Protein AF-A0A315WTL1-F1 (afdb_monomer)

Structure (mmCIF, N/CA/C/O backbone):
data_AF-A0A315WTL1-F1
#
_entry.id   AF-A0A315WTL1-F1
#
loop_
_atom_site.group_PDB
_atom_site.id
_atom_site.type_symbol
_atom_site.label_atom_id
_atom_site.label_alt_id
_atom_site.label_comp_id
_atom_site.label_asym_id
_atom_site.label_entity_id
_atom_site.label_seq_id
_atom_site.pdbx_PDB_ins_code
_atom_site.Cartn_x
_atom_site.Cartn_y
_atom_site.Cartn_z
_atom_site.occupancy
_atom_site.B_iso_or_equiv
_atom_site.auth_seq_id
_atom_site.auth_comp_id
_atom_site.auth_asym_id
_atom_site.auth_atom_id
_atom_site.pdbx_PDB_model_num
ATOM 1 N N . MET A 1 1 ? 32.430 3.366 8.105 1.00 57.94 1 MET A N 1
ATOM 2 C CA . MET A 1 1 ? 31.489 2.767 9.074 1.00 57.94 1 MET A CA 1
ATOM 3 C C . MET A 1 1 ? 30.278 3.651 9.388 1.00 57.94 1 MET A C 1
ATOM 5 O O . MET A 1 1 ? 29.325 3.134 9.935 1.00 57.94 1 MET A O 1
ATOM 9 N N . SER A 1 2 ? 30.251 4.946 9.036 1.00 61.47 2 SER A N 1
ATOM 10 C CA . SER A 1 2 ? 29.036 5.785 9.132 1.00 61.47 2 SER A CA 1
ATOM 11 C C . SER A 1 2 ? 28.120 5.706 7.903 1.00 61.47 2 SER A C 1
ATOM 13 O O . SER A 1 2 ? 26.961 6.099 7.989 1.00 61.47 2 SER A O 1
ATOM 15 N N . SER A 1 3 ? 28.647 5.236 6.766 1.00 64.81 3 SER A N 1
ATOM 16 C CA . SER A 1 3 ? 27.911 5.144 5.499 1.00 64.81 3 SER A CA 1
ATOM 17 C C . SER A 1 3 ? 26.936 3.967 5.475 1.00 64.81 3 SER A C 1
ATOM 19 O O . SER A 1 3 ? 25.853 4.113 4.928 1.00 64.81 3 SER A O 1
ATOM 21 N N . ASP A 1 4 ? 27.294 2.845 6.106 1.00 71.25 4 ASP A N 1
ATOM 22 C CA . ASP A 1 4 ? 26.446 1.645 6.146 1.00 71.25 4 ASP A CA 1
ATOM 23 C C . ASP A 1 4 ? 25.221 1.871 7.046 1.00 71.25 4 ASP A C 1
ATOM 25 O O . ASP A 1 4 ? 24.102 1.569 6.657 1.00 71.25 4 ASP A O 1
ATOM 29 N N . LEU A 1 5 ? 25.414 2.540 8.188 1.00 72.88 5 LEU A N 1
ATOM 30 C CA . LEU A 1 5 ? 24.346 2.848 9.146 1.00 72.88 5 LEU A CA 1
ATOM 31 C C . LEU A 1 5 ? 23.335 3.875 8.595 1.00 72.88 5 LEU A C 1
ATOM 33 O O . LEU A 1 5 ? 22.145 3.782 8.864 1.00 72.88 5 LEU A O 1
ATOM 37 N N . HIS A 1 6 ? 23.791 4.835 7.778 1.00 76.81 6 HIS A N 1
ATOM 38 C CA . HIS A 1 6 ? 22.884 5.748 7.065 1.00 76.81 6 HIS A CA 1
ATOM 39 C C . HIS A 1 6 ? 22.106 5.048 5.950 1.00 76.81 6 HIS A C 1
ATOM 41 O O . HIS A 1 6 ? 20.969 5.427 5.682 1.00 76.81 6 HIS A O 1
ATOM 47 N N . LEU A 1 7 ? 22.721 4.072 5.280 1.00 81.94 7 LEU A N 1
ATOM 48 C CA . LEU A 1 7 ? 22.082 3.338 4.196 1.00 81.94 7 LEU A CA 1
ATOM 49 C C . LEU A 1 7 ? 21.006 2.389 4.736 1.00 81.94 7 LEU A C 1
ATOM 51 O O . LEU A 1 7 ? 19.900 2.388 4.210 1.00 81.94 7 LEU A O 1
ATOM 55 N N . GLU A 1 8 ? 21.289 1.673 5.827 1.00 82.62 8 GLU A N 1
ATOM 56 C CA . GLU A 1 8 ? 20.297 0.848 6.534 1.00 82.62 8 GLU A CA 1
ATOM 57 C C . GLU A 1 8 ? 19.091 1.681 6.981 1.00 82.62 8 GLU A C 1
ATOM 59 O O . GLU A 1 8 ? 17.952 1.313 6.709 1.00 82.62 8 GLU A O 1
ATOM 64 N N . GLN A 1 9 ? 19.332 2.853 7.573 1.00 83.19 9 GLN A N 1
ATOM 65 C CA . GLN A 1 9 ? 18.251 3.723 8.033 1.00 83.19 9 GLN A CA 1
ATOM 66 C C . GLN A 1 9 ? 17.399 4.273 6.877 1.00 83.19 9 GLN A C 1
ATOM 68 O O . GLN A 1 9 ? 16.178 4.323 6.979 1.00 83.19 9 GLN A O 1
ATOM 73 N N . GLN A 1 10 ? 18.018 4.632 5.748 1.00 83.88 10 GLN A N 1
ATOM 74 C CA . GLN A 1 10 ? 17.272 5.049 4.554 1.00 83.88 10 GLN A CA 1
ATOM 75 C C . GLN A 1 10 ? 16.434 3.918 3.955 1.00 83.88 10 GLN A C 1
ATOM 77 O O . GLN A 1 10 ? 15.345 4.176 3.445 1.00 83.88 10 GLN A O 1
ATOM 82 N N . MET A 1 11 ? 16.934 2.682 3.994 1.00 84.25 11 MET A N 1
ATOM 83 C CA . MET A 1 11 ? 16.179 1.521 3.526 1.00 84.25 11 MET A CA 1
ATOM 84 C C . MET A 1 11 ? 14.968 1.253 4.422 1.00 84.25 11 MET A C 1
ATOM 86 O O . MET A 1 11 ? 13.873 1.072 3.898 1.00 84.25 11 MET A O 1
ATOM 90 N N . GLU A 1 12 ? 15.132 1.308 5.746 1.00 85.44 12 GLU A N 1
ATOM 91 C CA . GLU A 1 12 ? 14.017 1.158 6.692 1.00 85.44 12 GLU A CA 1
ATOM 92 C C . GLU A 1 12 ? 12.943 2.238 6.491 1.00 85.44 12 GLU A C 1
ATOM 94 O O . GLU A 1 12 ? 11.756 1.917 6.395 1.00 85.44 12 GLU A O 1
ATOM 99 N N . ASP A 1 13 ? 13.346 3.505 6.348 1.00 85.19 13 ASP A N 1
ATOM 100 C CA . ASP A 1 13 ? 12.420 4.615 6.091 1.00 85.19 13 ASP A CA 1
ATOM 101 C C . ASP A 1 13 ? 11.664 4.421 4.763 1.00 85.19 13 ASP A C 1
ATOM 103 O O . ASP A 1 13 ? 10.460 4.689 4.661 1.00 85.19 13 ASP A O 1
ATOM 107 N N . PHE A 1 14 ? 12.361 3.932 3.732 1.00 83.94 14 PHE A N 1
ATOM 108 C CA . PHE A 1 14 ? 11.756 3.639 2.438 1.00 83.94 14 PHE A CA 1
ATOM 109 C C . PHE A 1 14 ? 10.733 2.503 2.545 1.00 83.94 14 PHE A C 1
ATOM 111 O O . PHE A 1 14 ? 9.595 2.667 2.098 1.00 83.94 14 PHE A O 1
ATOM 118 N N . GLU A 1 15 ? 11.090 1.391 3.186 1.00 85.38 15 GLU A N 1
ATOM 119 C CA . GLU A 1 15 ? 10.189 0.258 3.411 1.00 85.38 15 GLU A CA 1
ATOM 120 C C . GLU A 1 15 ? 8.952 0.664 4.219 1.00 85.38 15 GLU A C 1
ATOM 122 O O . GLU A 1 15 ? 7.828 0.284 3.872 1.00 85.38 15 GLU A O 1
ATOM 127 N N . GLU A 1 16 ? 9.120 1.485 5.258 1.00 86.62 16 GLU A N 1
ATOM 128 C CA . GLU A 1 16 ? 7.996 1.985 6.044 1.00 86.62 16 GLU A CA 1
ATOM 129 C C . GLU A 1 16 ? 7.082 2.885 5.202 1.00 86.62 16 GLU A C 1
ATOM 131 O O . GLU A 1 16 ? 5.856 2.725 5.230 1.00 86.62 16 GLU A O 1
ATOM 136 N N . SER A 1 17 ? 7.655 3.787 4.401 1.00 86.31 17 SER A N 1
ATOM 137 C CA . SER A 1 17 ? 6.879 4.658 3.512 1.00 86.31 17 SER A CA 1
ATOM 138 C C . SER A 1 17 ? 6.089 3.858 2.468 1.00 86.31 17 SER A C 1
ATOM 140 O O . SER A 1 17 ? 4.901 4.115 2.252 1.00 86.31 17 SER A O 1
ATOM 142 N N . MET A 1 18 ? 6.699 2.815 1.899 1.00 85.88 18 MET A N 1
ATOM 143 C CA . MET A 1 18 ? 6.053 1.907 0.953 1.00 85.88 18 MET A CA 1
ATOM 144 C C . MET A 1 18 ? 4.930 1.116 1.618 1.00 85.88 18 MET A C 1
ATOM 146 O O . MET A 1 18 ? 3.841 0.984 1.057 1.00 85.88 18 MET A O 1
ATOM 150 N N . ARG A 1 19 ? 5.144 0.635 2.845 1.00 88.12 19 ARG A N 1
ATOM 151 C CA . ARG A 1 19 ? 4.115 -0.055 3.630 1.00 88.12 19 ARG A CA 1
ATOM 152 C C . ARG A 1 19 ? 2.909 0.848 3.892 1.00 88.12 19 ARG A C 1
ATOM 154 O O . ARG A 1 19 ? 1.767 0.406 3.757 1.00 88.12 19 ARG A O 1
ATOM 161 N N . GLN A 1 20 ? 3.147 2.115 4.230 1.00 89.38 20 GLN A N 1
ATOM 162 C CA . GLN A 1 20 ? 2.084 3.104 4.430 1.00 89.38 20 GLN A CA 1
ATOM 163 C C . GLN A 1 20 ? 1.320 3.397 3.132 1.00 89.38 20 GLN A C 1
ATOM 165 O O . GLN A 1 20 ? 0.090 3.475 3.163 1.00 89.38 20 GLN A O 1
ATOM 170 N N . LEU A 1 21 ? 2.019 3.510 1.998 1.00 87.81 21 LEU A N 1
ATOM 171 C CA . LEU A 1 21 ? 1.405 3.704 0.683 1.00 87.81 21 LEU A CA 1
ATOM 172 C C . LEU A 1 21 ? 0.493 2.525 0.314 1.00 87.81 21 LEU A C 1
ATOM 174 O O . LEU A 1 21 ? -0.691 2.733 0.054 1.00 87.81 21 LEU A O 1
ATOM 178 N N . LYS A 1 22 ? 1.007 1.288 0.384 1.00 89.75 22 LYS A N 1
ATOM 179 C CA . LYS A 1 22 ? 0.235 0.063 0.103 1.00 89.75 22 LYS A CA 1
ATOM 180 C C . LYS A 1 22 ? -1.014 -0.026 0.994 1.00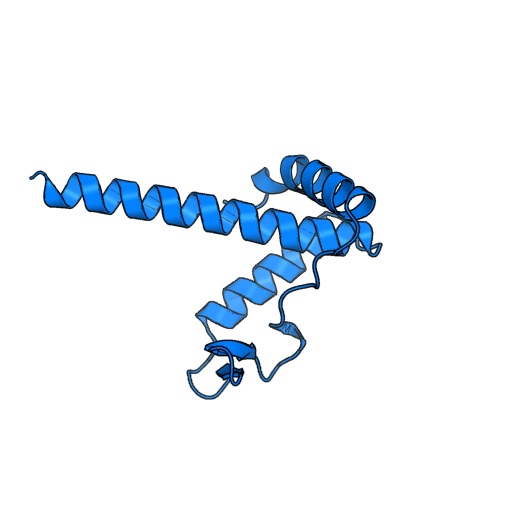 89.75 22 LYS A C 1
ATOM 182 O O . LYS A 1 22 ? -2.105 -0.368 0.539 1.00 89.75 22 LYS A O 1
ATOM 187 N N . ALA A 1 23 ? -0.889 0.350 2.267 1.00 90.75 23 ALA A N 1
ATOM 188 C CA . ALA A 1 23 ? -2.019 0.384 3.191 1.00 90.75 23 ALA A CA 1
ATOM 189 C C . ALA A 1 23 ? -3.069 1.450 2.829 1.00 90.75 23 ALA A C 1
ATOM 191 O O . ALA A 1 23 ? -4.265 1.197 2.976 1.00 90.75 23 ALA A O 1
ATOM 192 N N . LEU A 1 24 ? -2.657 2.629 2.354 1.00 90.19 24 LEU A N 1
ATOM 193 C CA . LEU A 1 24 ? -3.578 3.673 1.889 1.00 90.19 24 LEU A CA 1
ATOM 194 C C . LEU A 1 24 ? -4.330 3.250 0.627 1.00 90.19 24 LEU A C 1
ATOM 196 O O . LEU A 1 24 ? -5.546 3.415 0.560 1.00 90.19 24 LEU A O 1
ATOM 200 N N . GLU A 1 25 ? -3.622 2.666 -0.334 1.00 89.62 25 GLU A N 1
ATOM 201 C CA . GLU A 1 25 ? -4.199 2.142 -1.571 1.00 89.62 25 GLU A CA 1
ATOM 202 C C . GLU A 1 25 ? -5.239 1.049 -1.285 1.00 89.62 25 GLU A C 1
ATOM 204 O O . GLU A 1 25 ? -6.369 1.100 -1.776 1.00 89.62 25 GLU A O 1
ATOM 209 N N . ALA A 1 26 ? -4.914 0.102 -0.402 1.00 89.88 26 ALA A N 1
ATOM 210 C CA . ALA A 1 26 ? -5.849 -0.957 -0.034 1.00 89.88 26 ALA A CA 1
ATOM 211 C C . ALA A 1 26 ? -7.052 -0.394 0.734 1.00 89.88 26 ALA A C 1
A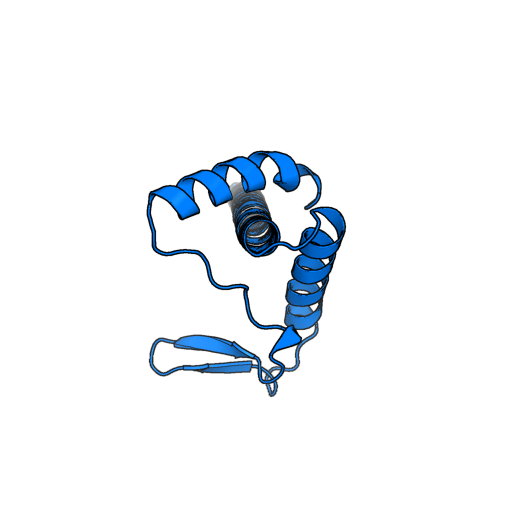TOM 213 O O . ALA A 1 26 ? -8.186 -0.829 0.542 1.00 89.88 26 ALA A O 1
ATOM 214 N N . ALA A 1 27 ? -6.839 0.613 1.578 1.00 90.19 27 ALA A N 1
ATOM 215 C CA . ALA A 1 27 ? -7.921 1.265 2.298 1.00 90.19 27 ALA A CA 1
ATOM 216 C C . ALA A 1 27 ? -8.881 2.025 1.369 1.00 90.19 27 ALA A C 1
ATOM 218 O O . ALA A 1 27 ? -10.080 2.071 1.654 1.00 90.19 27 ALA A O 1
ATOM 219 N N . ALA A 1 28 ? -8.387 2.577 0.257 1.00 89.56 28 ALA A N 1
ATOM 220 C CA . ALA A 1 28 ? -9.230 3.183 -0.767 1.00 89.56 28 ALA A CA 1
ATOM 221 C C . ALA A 1 28 ? -10.122 2.137 -1.447 1.00 89.56 28 ALA A C 1
ATOM 223 O O . ALA A 1 28 ? -11.332 2.340 -1.530 1.00 89.56 28 ALA A O 1
ATOM 224 N N . LEU A 1 29 ? -9.576 0.970 -1.807 1.00 89.38 29 LEU A N 1
ATOM 225 C CA . LEU A 1 29 ? -10.371 -0.147 -2.337 1.00 89.38 29 LEU A CA 1
ATOM 226 C C . LEU A 1 29 ? -11.447 -0.612 -1.342 1.00 89.38 29 LEU A C 1
ATOM 228 O O . LEU A 1 29 ? -12.594 -0.847 -1.723 1.00 89.38 29 LEU A O 1
ATOM 232 N N . VAL A 1 30 ? -11.118 -0.690 -0.048 1.00 90.12 30 VAL A N 1
ATOM 233 C CA . VAL A 1 30 ? -12.109 -1.029 0.990 1.00 90.12 30 VAL A CA 1
ATOM 234 C C . VAL A 1 30 ? -13.227 0.007 1.049 1.00 90.12 30 VAL A C 1
ATOM 236 O O . VAL A 1 30 ? -14.400 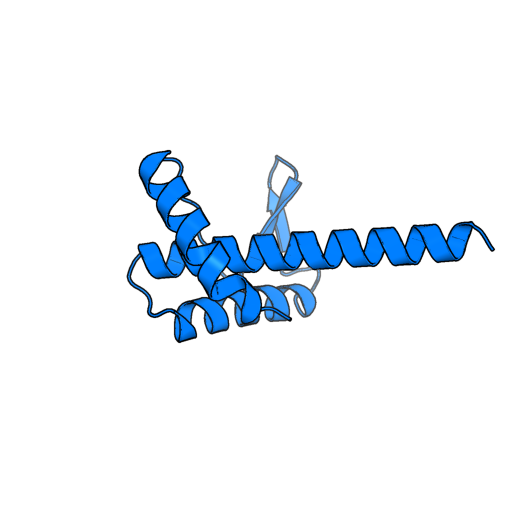-0.348 1.160 1.00 90.12 30 VAL A O 1
ATOM 239 N N . GLN A 1 31 ? -12.891 1.293 0.947 1.00 88.31 31 GLN A N 1
ATOM 240 C CA . GLN A 1 31 ? -13.895 2.352 0.910 1.00 88.31 31 GLN A CA 1
ATOM 241 C C . GLN A 1 31 ? -14.783 2.274 -0.341 1.00 88.31 31 GLN A C 1
ATOM 243 O O . GLN A 1 31 ? -15.976 2.563 -0.253 1.00 88.31 31 GLN A O 1
ATOM 248 N N . GLN A 1 32 ? -14.227 1.848 -1.477 1.00 85.69 32 GLN A N 1
ATOM 249 C CA . GLN A 1 32 ? -14.958 1.611 -2.727 1.00 85.69 32 GLN A CA 1
ATOM 250 C C . GLN A 1 32 ? -15.859 0.360 -2.675 1.00 85.69 32 GLN A C 1
ATOM 252 O O . GLN A 1 32 ? -16.654 0.138 -3.586 1.00 85.69 32 GLN A O 1
ATOM 257 N N . GLY A 1 33 ? -15.798 -0.426 -1.592 1.00 86.62 33 GLY A N 1
ATOM 258 C CA . GLY A 1 33 ? -16.692 -1.557 -1.333 1.00 86.62 33 GLY A CA 1
ATOM 259 C C . GLY A 1 33 ? -16.035 -2.932 -1.434 1.00 86.62 33 GLY A C 1
ATOM 260 O O . GLY A 1 33 ? -16.727 -3.937 -1.271 1.00 86.62 33 GLY A O 1
ATOM 261 N N . HIS A 1 34 ? -14.722 -3.004 -1.668 1.00 89.62 34 HIS A N 1
ATOM 262 C CA . HIS A 1 34 ? -13.994 -4.269 -1.615 1.00 89.62 34 HIS A CA 1
ATOM 263 C C . HIS A 1 34 ? -13.860 -4.765 -0.170 1.00 89.62 34 HIS A C 1
ATOM 265 O O . HIS A 1 34 ? -13.788 -3.987 0.785 1.00 89.62 34 HIS A O 1
ATOM 271 N N . ASP A 1 35 ? -13.794 -6.082 0.018 1.00 92.50 35 ASP A N 1
ATOM 272 C CA . ASP A 1 35 ? -13.442 -6.626 1.323 1.00 92.50 35 ASP A CA 1
ATOM 273 C C . ASP A 1 35 ? -11.954 -6.387 1.633 1.00 92.50 35 ASP A C 1
ATOM 275 O O . ASP A 1 35 ? -11.114 -6.245 0.741 1.00 92.50 35 ASP A O 1
ATOM 279 N N . ARG A 1 36 ? -11.618 -6.340 2.926 1.00 88.69 36 ARG A N 1
ATOM 280 C CA . ARG A 1 36 ? -10.264 -6.008 3.396 1.00 88.69 36 ARG A CA 1
ATOM 281 C C . ARG A 1 36 ? -9.202 -6.984 2.890 1.00 88.69 36 ARG A C 1
ATOM 283 O O . ARG A 1 36 ? -8.091 -6.555 2.599 1.00 88.69 36 ARG A O 1
ATOM 290 N N . ALA A 1 37 ? -9.522 -8.274 2.798 1.00 88.88 37 ALA A N 1
ATOM 291 C CA . ALA A 1 37 ? -8.555 -9.289 2.393 1.00 88.88 37 ALA A CA 1
ATOM 292 C C . ALA A 1 37 ? -8.264 -9.198 0.890 1.00 88.88 37 ALA A C 1
ATOM 294 O O . ALA A 1 37 ? -7.099 -9.193 0.491 1.00 88.88 37 ALA A O 1
ATOM 295 N N . SER A 1 38 ? -9.304 -9.041 0.072 1.00 89.06 38 SER A N 1
ATOM 296 C CA . SER A 1 38 ? -9.175 -8.829 -1.369 1.00 89.06 38 SER A CA 1
ATOM 297 C C . SER A 1 38 ? -8.460 -7.523 -1.677 1.00 89.06 38 SER A C 1
ATOM 299 O O . SER A 1 38 ? -7.553 -7.525 -2.497 1.00 89.06 38 SER A O 1
ATOM 301 N N . ALA A 1 39 ? -8.787 -6.426 -0.989 1.00 89.62 39 ALA A N 1
ATOM 302 C CA . ALA A 1 39 ? -8.109 -5.144 -1.178 1.00 89.62 39 ALA A CA 1
ATOM 303 C C . ALA A 1 39 ? -6.599 -5.240 -0.909 1.00 89.62 39 ALA A C 1
ATOM 305 O O . ALA A 1 39 ? -5.793 -4.754 -1.700 1.00 89.62 39 ALA A O 1
ATOM 306 N N . VAL A 1 40 ? -6.204 -5.924 0.170 1.00 90.75 40 VAL A N 1
ATOM 307 C CA . VAL A 1 40 ? -4.789 -6.196 0.458 1.00 90.75 40 VAL A CA 1
ATOM 308 C C . VAL A 1 40 ? -4.160 -7.060 -0.635 1.00 90.75 40 VAL A C 1
ATOM 310 O O . VAL A 1 40 ? -3.064 -6.750 -1.092 1.00 90.75 40 VAL A O 1
ATOM 313 N N . SER A 1 41 ? -4.833 -8.131 -1.065 1.00 88.69 41 SER A N 1
ATOM 314 C CA . SER A 1 41 ? -4.319 -9.025 -2.110 1.00 88.69 41 SER A CA 1
ATOM 315 C C . SER A 1 41 ? -4.156 -8.324 -3.459 1.00 88.69 41 SER A C 1
ATOM 317 O O . SER A 1 41 ? -3.175 -8.579 -4.147 1.00 88.69 41 SER A O 1
ATOM 319 N N . ILE A 1 42 ? -5.093 -7.448 -3.828 1.00 88.38 42 ILE A N 1
ATOM 320 C CA . ILE A 1 42 ? -5.050 -6.660 -5.064 1.00 88.38 42 ILE A CA 1
ATOM 321 C C . ILE A 1 42 ? -3.845 -5.727 -5.029 1.00 88.38 42 ILE A C 1
ATOM 323 O O . ILE A 1 42 ? -3.049 -5.736 -5.957 1.00 88.38 42 ILE A O 1
ATOM 327 N N . VAL A 1 43 ? -3.657 -4.979 -3.938 1.00 88.50 43 VAL A N 1
ATOM 328 C CA . VAL A 1 43 ? -2.512 -4.066 -3.821 1.00 88.50 43 VAL A CA 1
ATOM 329 C C . VAL A 1 43 ? -1.187 -4.817 -3.789 1.00 88.50 43 VAL A C 1
ATOM 331 O O . VAL A 1 43 ? -0.234 -4.376 -4.420 1.00 88.50 43 VAL A O 1
ATOM 334 N N . LYS A 1 44 ? -1.104 -5.975 -3.124 1.00 87.44 44 LYS A N 1
ATOM 335 C CA . LYS A 1 44 ? 0.094 -6.821 -3.230 1.00 87.44 44 LYS A CA 1
ATOM 336 C C . LYS A 1 44 ? 0.354 -7.230 -4.677 1.00 87.44 44 LYS A C 1
ATOM 338 O O . LYS A 1 44 ? 1.434 -6.962 -5.173 1.00 87.44 44 LYS A O 1
ATOM 343 N N . GLY A 1 45 ? -0.659 -7.748 -5.372 1.00 85.94 45 GLY A N 1
ATOM 344 C CA . GLY A 1 45 ? -0.541 -8.133 -6.779 1.00 85.94 45 GLY A CA 1
ATOM 345 C C . GLY A 1 45 ? -0.136 -6.980 -7.703 1.00 85.94 45 GLY A C 1
ATOM 346 O O . GLY A 1 45 ? 0.696 -7.181 -8.579 1.00 85.94 45 GLY A O 1
ATOM 347 N N . ILE A 1 46 ? -0.661 -5.771 -7.473 1.00 86.88 46 ILE A N 1
ATOM 348 C CA . ILE A 1 46 ? -0.251 -4.559 -8.194 1.00 86.88 46 ILE A CA 1
ATOM 349 C C . ILE A 1 46 ? 1.242 -4.310 -7.989 1.00 86.88 46 ILE A C 1
ATOM 351 O O . ILE A 1 46 ? 1.971 -4.161 -8.959 1.00 86.88 46 ILE A O 1
ATOM 355 N N . HIS A 1 47 ? 1.713 -4.247 -6.743 1.00 85.00 47 HIS A N 1
ATOM 356 C CA . HIS A 1 47 ? 3.110 -3.900 -6.467 1.00 85.00 47 HIS A CA 1
ATOM 357 C C . HIS A 1 47 ? 4.082 -5.001 -6.888 1.00 85.00 47 HIS A C 1
ATOM 359 O O . HIS A 1 47 ? 5.088 -4.684 -7.511 1.00 85.00 47 HIS A O 1
ATOM 365 N N . ASP A 1 48 ? 3.750 -6.267 -6.642 1.00 84.88 48 ASP A N 1
ATOM 366 C CA . ASP A 1 48 ? 4.552 -7.411 -7.084 1.00 84.88 48 ASP A CA 1
ATOM 367 C C . ASP A 1 48 ? 4.642 -7.429 -8.623 1.00 84.88 48 ASP A C 1
ATOM 369 O O . ASP A 1 48 ? 5.719 -7.550 -9.198 1.00 84.88 48 ASP A O 1
ATOM 373 N N . GLY A 1 49 ? 3.521 -7.193 -9.315 1.00 80.81 49 GLY A N 1
ATOM 374 C CA . GLY A 1 49 ? 3.495 -7.122 -10.774 1.00 80.81 49 GLY A CA 1
ATOM 375 C C . GLY A 1 49 ? 4.229 -5.910 -11.356 1.00 80.81 49 GLY A C 1
ATOM 376 O O . GLY A 1 49 ? 4.703 -5.983 -12.483 1.00 80.81 49 GLY A O 1
ATOM 377 N N . ARG A 1 50 ? 4.364 -4.808 -10.606 1.00 81.44 50 ARG A N 1
ATOM 378 C CA . ARG A 1 50 ? 5.201 -3.656 -10.991 1.00 81.44 50 ARG A CA 1
ATOM 379 C C . ARG A 1 50 ? 6.687 -3.931 -10.814 1.00 81.44 50 ARG A C 1
ATOM 381 O O . ARG A 1 50 ? 7.475 -3.462 -11.628 1.00 81.44 50 ARG A O 1
ATOM 388 N N . GLU A 1 51 ? 7.065 -4.653 -9.761 1.00 79.31 51 GLU A N 1
ATOM 389 C CA . GLU A 1 51 ? 8.448 -5.101 -9.557 1.00 79.31 51 GLU A CA 1
ATOM 390 C C . GLU A 1 51 ? 8.888 -6.057 -10.676 1.00 79.31 51 GLU A C 1
ATOM 392 O O . GLU A 1 51 ? 10.022 -5.967 -11.149 1.00 79.31 51 GLU A O 1
ATOM 397 N N . ASP A 1 52 ? 7.969 -6.903 -11.150 1.00 77.62 52 ASP A N 1
ATOM 398 C CA . ASP A 1 52 ? 8.193 -7.833 -12.262 1.00 77.62 52 ASP A CA 1
ATOM 399 C C . ASP A 1 52 ? 7.976 -7.210 -13.657 1.00 77.62 52 ASP A C 1
ATOM 401 O O . ASP A 1 52 ? 8.324 -7.830 -14.670 1.00 77.62 52 ASP A O 1
ATOM 405 N N . ALA A 1 53 ? 7.409 -6.001 -13.738 1.00 73.38 53 ALA A N 1
ATOM 406 C CA . ALA A 1 53 ? 7.070 -5.361 -15.005 1.00 73.38 53 ALA A CA 1
ATOM 407 C C . ALA A 1 53 ? 8.325 -5.067 -15.835 1.00 73.38 53 ALA A C 1
ATOM 409 O O . ALA A 1 53 ? 9.323 -4.505 -15.372 1.00 73.38 53 ALA A O 1
ATOM 410 N N . SER A 1 54 ? 8.253 -5.398 -17.122 1.00 72.06 54 SER A N 1
ATOM 411 C CA . SER A 1 54 ? 9.291 -5.026 -18.077 1.00 72.06 54 SER A CA 1
ATOM 412 C C . SER A 1 54 ? 9.356 -3.499 -18.214 1.00 72.06 54 SER A C 1
ATOM 414 O O . SER A 1 54 ? 8.317 -2.840 -18.226 1.00 72.06 54 SER A O 1
ATOM 416 N N . PRO A 1 55 ? 10.537 -2.904 -18.473 1.00 67.94 55 PRO A N 1
ATOM 417 C CA . PRO A 1 55 ? 10.655 -1.477 -18.795 1.00 67.94 55 PRO A CA 1
ATOM 418 C C . PRO A 1 55 ? 9.787 -1.015 -19.980 1.00 67.94 55 PRO A C 1
ATOM 420 O O . PRO A 1 55 ? 9.595 0.177 -20.169 1.00 67.94 55 PRO A O 1
ATOM 423 N N . HIS A 1 56 ? 9.292 -1.947 -20.803 1.00 67.81 56 HIS A N 1
ATOM 424 C CA . HIS A 1 56 ? 8.406 -1.670 -21.939 1.00 67.81 56 HIS A CA 1
ATOM 425 C C . HIS A 1 56 ? 6.923 -1.597 -21.543 1.00 67.81 56 HIS A C 1
ATOM 427 O O . HIS A 1 56 ? 6.095 -1.194 -22.355 1.00 67.81 56 HIS A O 1
ATOM 433 N N . GLU A 1 57 ? 6.587 -2.021 -20.325 1.00 63.81 57 GLU A N 1
ATOM 434 C CA . GLU A 1 57 ? 5.227 -2.040 -19.776 1.00 63.81 57 GLU A CA 1
ATOM 435 C C . GLU A 1 57 ? 4.924 -0.802 -18.925 1.00 63.81 57 GLU A C 1
ATOM 437 O O . GLU A 1 57 ? 3.784 -0.614 -18.496 1.00 63.81 57 GLU A O 1
ATOM 442 N N . VAL A 1 58 ? 5.933 0.057 -18.740 1.00 73.69 58 VAL A N 1
ATOM 443 C CA . VAL A 1 58 ? 5.856 1.322 -18.014 1.00 73.69 58 VAL A CA 1
ATOM 444 C C . VAL A 1 58 ? 6.013 2.472 -19.000 1.00 73.69 58 VAL A C 1
ATOM 446 O O . VAL A 1 58 ? 7.010 2.578 -19.713 1.00 73.69 58 VAL A O 1
ATOM 449 N N . ILE A 1 59 ? 5.017 3.343 -19.033 1.00 76.12 59 ILE A N 1
ATOM 450 C CA . ILE A 1 59 ? 5.026 4.606 -19.761 1.00 76.12 59 ILE A CA 1
ATOM 451 C C . ILE A 1 59 ? 5.111 5.711 -18.714 1.00 76.12 59 ILE A C 1
ATOM 453 O O . ILE A 1 59 ? 4.525 5.594 -17.647 1.00 76.12 59 ILE A O 1
ATOM 457 N N . TYR A 1 60 ? 5.858 6.772 -18.995 1.00 76.38 60 TYR A N 1
ATOM 458 C CA . TYR A 1 60 ? 5.859 7.954 -18.142 1.00 76.38 60 TYR A CA 1
ATOM 459 C C . TYR A 1 60 ? 5.005 9.024 -18.805 1.00 76.38 60 TYR A C 1
ATOM 461 O O . TYR A 1 60 ? 5.190 9.294 -19.997 1.00 76.38 60 TYR A O 1
ATOM 469 N N . ASP A 1 61 ? 4.067 9.594 -18.058 1.00 77.31 61 ASP A N 1
ATOM 470 C CA . ASP A 1 61 ? 3.278 10.727 -18.531 1.00 77.31 61 ASP A CA 1
ATOM 471 C C . ASP A 1 61 ? 4.138 12.005 -18.649 1.00 77.31 61 ASP A C 1
ATOM 473 O O . ASP A 1 61 ? 5.342 12.014 -18.366 1.00 77.31 61 ASP A O 1
ATOM 477 N N . GLU A 1 62 ? 3.530 13.102 -19.109 1.00 75.00 62 GLU A N 1
ATOM 478 C CA . GLU A 1 62 ? 4.225 14.385 -19.302 1.00 75.00 62 GLU A CA 1
ATOM 479 C C . GLU A 1 62 ? 4.751 14.995 -17.988 1.00 75.00 62 GLU A C 1
ATOM 481 O O . GLU A 1 62 ? 5.684 15.802 -18.018 1.00 75.00 62 GLU A O 1
ATOM 486 N N . ASP A 1 63 ? 4.204 14.567 -16.849 1.00 70.75 63 ASP A N 1
ATOM 487 C CA . ASP A 1 63 ? 4.602 14.979 -15.503 1.00 70.75 63 ASP A CA 1
ATOM 488 C C . ASP A 1 63 ? 5.620 14.005 -14.864 1.00 70.75 63 ASP A C 1
ATOM 490 O O . ASP A 1 63 ? 6.160 14.270 -13.784 1.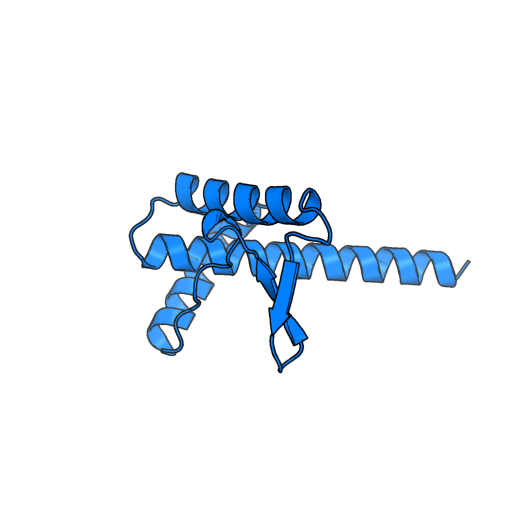00 70.75 63 ASP A O 1
ATOM 494 N N . GLY A 1 64 ? 5.951 12.908 -15.554 1.00 65.88 64 GLY A N 1
ATOM 495 C CA . GLY A 1 64 ? 6.916 11.898 -15.130 1.00 65.88 64 GLY A CA 1
ATOM 496 C C . GLY A 1 64 ? 6.351 10.816 -14.204 1.00 65.88 64 GLY A C 1
ATOM 497 O O . GLY A 1 64 ? 7.137 10.091 -13.585 1.00 65.88 64 GLY A O 1
ATOM 498 N N . PHE A 1 65 ? 5.029 10.676 -14.089 1.00 72.81 65 PHE A N 1
ATOM 499 C CA . PHE A 1 65 ? 4.396 9.585 -13.350 1.00 72.81 65 PHE A CA 1
ATOM 500 C C . PHE A 1 65 ? 4.354 8.302 -14.179 1.00 72.81 65 PHE A C 1
ATOM 502 O O . PHE A 1 65 ? 4.103 8.316 -15.380 1.00 72.81 65 PHE A O 1
ATOM 509 N N . ALA A 1 66 ? 4.608 7.175 -13.513 1.00 70.12 66 ALA A N 1
ATOM 510 C CA . ALA A 1 66 ? 4.586 5.857 -14.130 1.00 70.12 66 ALA A CA 1
ATOM 511 C C . ALA A 1 66 ? 3.141 5.377 -14.355 1.00 70.12 66 ALA A C 1
ATOM 513 O O . ALA A 1 66 ? 2.433 5.031 -13.407 1.00 70.12 66 ALA A O 1
ATOM 514 N N . GLU A 1 67 ? 2.740 5.298 -15.617 1.00 75.12 67 GLU A N 1
ATOM 515 C CA . GLU A 1 67 ? 1.542 4.624 -16.094 1.00 75.12 67 GLU A CA 1
ATOM 516 C C . GLU A 1 67 ? 1.888 3.219 -16.593 1.00 75.12 67 GLU A C 1
ATOM 518 O O . GLU A 1 67 ? 2.715 3.026 -17.484 1.00 75.12 67 GLU A O 1
ATOM 523 N N . TYR A 1 68 ? 1.222 2.213 -16.038 1.00 76.50 68 TYR A N 1
ATOM 524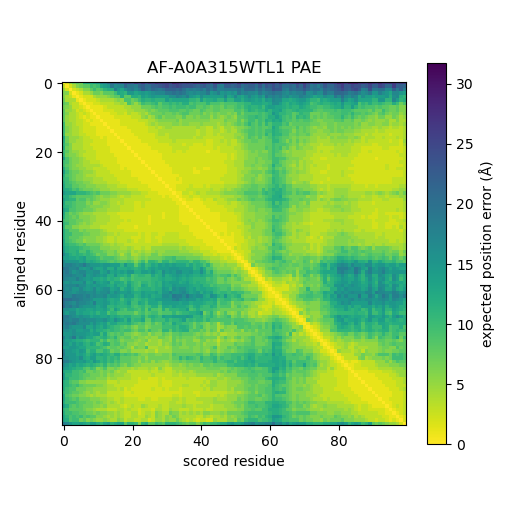 C CA . TYR A 1 68 ? 1.388 0.831 -16.476 1.00 76.50 68 TYR A CA 1
ATOM 525 C C . TYR A 1 68 ? 0.377 0.512 -17.576 1.00 76.50 68 TYR A C 1
ATOM 527 O O . TYR A 1 68 ? -0.805 0.841 -17.454 1.00 76.50 68 TYR A O 1
ATOM 535 N N . LEU A 1 69 ? 0.832 -0.161 -18.638 1.00 71.75 69 LEU A N 1
ATOM 536 C CA . LEU A 1 69 ? -0.019 -0.548 -19.773 1.00 71.75 69 LEU A CA 1
ATOM 537 C C . LEU A 1 69 ? -1.180 -1.464 -19.357 1.00 71.75 69 LEU A C 1
ATOM 539 O O . LEU A 1 69 ? -2.262 -1.423 -19.944 1.00 71.75 69 LEU A O 1
ATOM 543 N N . THR A 1 70 ? -0.967 -2.292 -18.338 1.00 73.75 70 THR A N 1
ATOM 544 C CA . THR A 1 70 ? -2.005 -3.109 -17.714 1.00 73.75 70 THR A CA 1
ATOM 545 C C . THR A 1 70 ? -2.712 -2.321 -16.619 1.00 73.75 70 THR A C 1
ATOM 547 O O . THR A 1 70 ? -2.123 -2.021 -15.582 1.00 73.75 70 THR A O 1
ATOM 550 N N . GLY A 1 71 ? -4.010 -2.062 -16.810 1.00 67.62 71 GLY A N 1
ATOM 551 C CA . GLY A 1 71 ? -4.863 -1.399 -15.812 1.00 67.62 71 GLY A CA 1
ATOM 552 C C . GLY A 1 71 ? -4.903 -2.116 -14.456 1.00 67.62 71 GLY A C 1
ATOM 553 O O . GLY A 1 71 ? -5.120 -1.485 -13.431 1.00 67.62 71 GLY A O 1
ATOM 554 N N . GLU A 1 72 ? -4.614 -3.419 -14.428 1.00 70.38 72 GLU A N 1
ATOM 555 C CA . GLU A 1 72 ? -4.489 -4.212 -13.197 1.00 70.38 72 GLU A CA 1
ATOM 556 C C . GLU A 1 72 ? -3.259 -3.854 -12.354 1.00 70.38 72 GLU A C 1
ATOM 558 O O . GLU A 1 72 ? -3.220 -4.221 -11.188 1.00 70.38 72 GLU A O 1
ATOM 563 N N . LEU A 1 73 ? -2.274 -3.149 -12.923 1.00 75.25 73 LEU A N 1
ATOM 564 C CA . LEU A 1 73 ? -1.094 -2.634 -12.222 1.00 75.25 73 LEU A CA 1
ATOM 565 C C . LEU A 1 73 ? -1.224 -1.141 -11.897 1.00 75.25 73 LEU A C 1
ATOM 567 O O . LEU A 1 73 ? -0.277 -0.539 -11.387 1.00 75.25 73 LEU A O 1
ATOM 571 N N . GLN A 1 74 ? -2.360 -0.505 -12.191 1.00 77.06 74 GLN A N 1
ATOM 572 C CA . GLN A 1 74 ? -2.583 0.885 -11.802 1.00 77.06 74 GLN A CA 1
ATOM 573 C C . GLN A 1 74 ? -2.888 1.000 -10.309 1.00 77.06 74 GLN A C 1
ATOM 575 O O . GLN A 1 74 ? -3.480 0.113 -9.695 1.00 77.06 74 GLN A O 1
ATOM 580 N N . SER A 1 75 ? -2.439 2.105 -9.709 1.00 77.56 75 SER A N 1
ATOM 581 C CA . SER A 1 75 ? -2.703 2.366 -8.297 1.00 77.56 75 SER A CA 1
ATOM 582 C C . SER A 1 75 ? -4.173 2.737 -8.157 1.00 77.56 75 SER A C 1
ATOM 584 O O . SER A 1 75 ? -4.685 3.492 -8.985 1.00 77.56 75 SER A O 1
ATOM 586 N N . PRO A 1 76 ? -4.862 2.247 -7.118 1.00 80.06 76 PRO A N 1
ATOM 587 C CA . PRO A 1 76 ? -6.224 2.674 -6.867 1.00 80.06 76 PRO A CA 1
ATOM 588 C C . PRO A 1 76 ? -6.253 4.174 -6.566 1.00 80.06 76 PRO A C 1
ATOM 590 O O . PRO A 1 76 ? -5.425 4.691 -5.812 1.00 80.06 76 PRO A O 1
ATOM 593 N N . GLU A 1 77 ? -7.233 4.866 -7.143 1.00 81.62 77 GLU A N 1
ATOM 594 C CA . GLU A 1 77 ? -7.420 6.294 -6.915 1.00 81.62 77 GLU A CA 1
ATOM 595 C C . GLU A 1 77 ? -7.736 6.572 -5.442 1.00 81.62 77 GLU A C 1
ATOM 597 O O . GLU A 1 77 ? -8.645 5.985 -4.838 1.00 81.62 77 GLU A O 1
ATOM 602 N N . LEU A 1 78 ? -6.980 7.501 -4.859 1.00 82.06 78 LEU A N 1
ATOM 603 C CA . LEU A 1 78 ? -7.246 8.006 -3.522 1.00 82.06 78 LEU A CA 1
ATOM 604 C C . LEU A 1 78 ? -8.331 9.085 -3.596 1.00 82.06 78 LEU A C 1
ATOM 606 O O . LEU A 1 78 ? -8.278 9.956 -4.463 1.00 82.06 78 LEU A O 1
ATOM 610 N N . PRO A 1 79 ? -9.293 9.094 -2.663 1.00 80.25 79 PRO A N 1
ATOM 611 C CA . PRO A 1 79 ? -10.323 10.118 -2.655 1.00 80.25 79 PRO A CA 1
ATOM 612 C C . PRO A 1 79 ? -9.733 11.499 -2.336 1.00 80.25 79 PRO A C 1
ATOM 614 O O . PRO A 1 79 ? -9.016 11.669 -1.347 1.00 80.25 79 PRO A O 1
ATOM 617 N N . GLU A 1 80 ? -10.117 12.508 -3.116 1.00 80.44 80 GLU A N 1
ATOM 618 C CA . GLU A 1 80 ? -9.712 13.906 -2.901 1.00 80.44 80 GLU A CA 1
ATOM 619 C C . GLU A 1 80 ? -10.479 14.571 -1.741 1.00 80.44 80 GLU A C 1
ATOM 621 O O . GLU A 1 80 ? -10.006 15.514 -1.094 1.00 80.44 80 GLU A O 1
ATOM 626 N N . ASP A 1 81 ? -11.667 14.050 -1.424 1.00 87.69 81 ASP A N 1
ATOM 627 C CA . ASP A 1 81 ? -12.518 14.562 -0.357 1.00 87.69 81 ASP A CA 1
ATOM 628 C C . ASP A 1 81 ? -11.897 14.338 1.024 1.00 87.69 81 ASP A C 1
ATOM 630 O O . ASP A 1 81 ? -11.680 13.207 1.461 1.00 87.69 81 ASP A O 1
ATOM 634 N N . ARG A 1 82 ? -11.737 15.413 1.806 1.00 81.69 82 ARG A N 1
ATOM 635 C CA . ARG A 1 82 ? -11.155 15.353 3.165 1.00 81.69 82 ARG A CA 1
ATOM 636 C C . ARG A 1 82 ? -11.813 14.318 4.082 1.00 81.69 82 ARG A C 1
ATOM 638 O O . ARG A 1 82 ? -11.130 13.695 4.893 1.00 81.69 82 ARG A O 1
ATOM 645 N N . LYS A 1 83 ? -13.137 14.156 3.990 1.00 83.75 83 LYS A N 1
ATOM 646 C CA . LYS A 1 83 ? -13.893 13.203 4.818 1.00 83.75 83 LYS A CA 1
ATOM 647 C C . LYS A 1 83 ? -13.587 11.762 4.414 1.00 83.75 83 LYS A C 1
ATOM 649 O O . LYS A 1 83 ? -13.344 10.926 5.282 1.00 83.75 83 LYS A O 1
ATOM 654 N N . SER A 1 84 ? -13.571 11.501 3.114 1.00 83.44 84 SER A N 1
ATOM 655 C CA . SER A 1 84 ? -13.273 10.188 2.555 1.00 83.44 84 SER A CA 1
ATOM 656 C C . SER A 1 84 ? -11.812 9.817 2.805 1.00 83.44 84 SER A C 1
ATOM 658 O O . SER A 1 84 ? -11.533 8.725 3.283 1.00 83.44 84 SER A O 1
ATO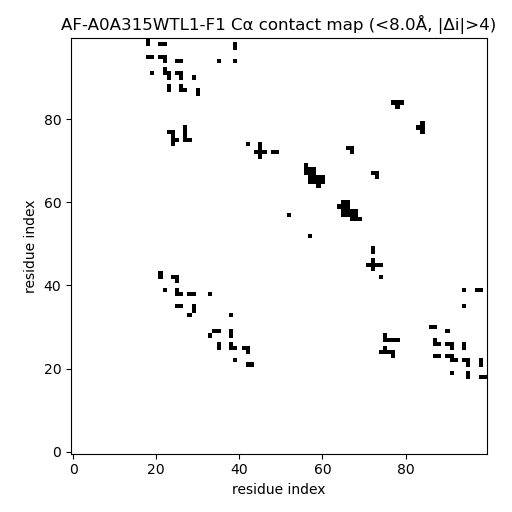M 660 N N . LEU A 1 85 ? -10.898 10.772 2.648 1.00 86.38 85 LEU A N 1
ATOM 661 C CA . LEU A 1 85 ? -9.477 10.618 2.943 1.00 86.38 85 LEU A CA 1
ATOM 662 C C . LEU A 1 85 ? -9.210 10.324 4.428 1.00 86.38 85 LEU A C 1
ATOM 664 O O . LEU A 1 85 ? -8.347 9.511 4.755 1.00 86.38 85 LEU A O 1
ATOM 668 N N . ALA A 1 86 ? -9.964 10.930 5.352 1.00 86.62 86 ALA A N 1
ATOM 669 C CA . ALA A 1 86 ? -9.869 10.601 6.776 1.00 86.62 86 ALA A CA 1
ATOM 670 C C . ALA A 1 86 ? -10.316 9.158 7.077 1.00 86.62 86 ALA A C 1
ATOM 672 O O . ALA A 1 86 ? -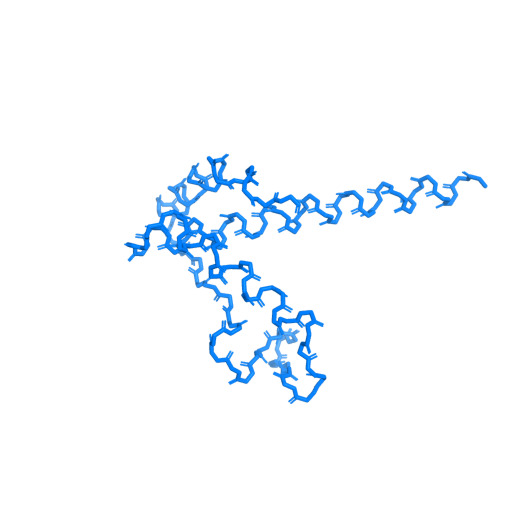9.696 8.489 7.904 1.00 86.62 86 ALA A O 1
ATOM 673 N N . GLN A 1 87 ? -11.355 8.668 6.393 1.00 86.88 87 GLN A N 1
ATOM 674 C CA . GLN A 1 87 ? -11.807 7.278 6.513 1.00 86.88 87 GLN A CA 1
ATOM 675 C C . GLN A 1 87 ? -10.780 6.301 5.938 1.00 86.88 87 GLN A C 1
ATOM 677 O O . GLN 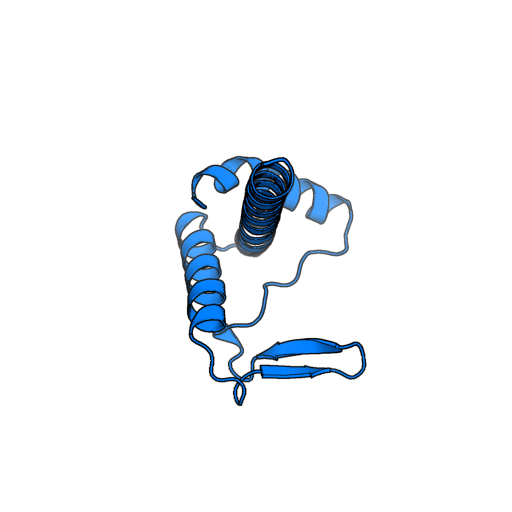A 1 87 ? -10.435 5.334 6.612 1.00 86.88 87 GLN A O 1
ATOM 682 N N . VAL A 1 88 ? -10.225 6.593 4.758 1.00 89.56 88 VAL A N 1
ATOM 683 C CA . VAL A 1 88 ? -9.140 5.802 4.156 1.00 89.56 88 VAL A CA 1
ATOM 684 C C . VAL A 1 88 ? -7.944 5.734 5.096 1.00 89.56 88 VAL A C 1
ATOM 686 O O . VAL A 1 88 ? -7.463 4.649 5.389 1.00 89.56 88 VAL A O 1
ATOM 689 N N . LYS A 1 89 ? -7.511 6.858 5.677 1.00 88.69 89 LYS A N 1
ATOM 690 C CA . LYS A 1 89 ? -6.413 6.866 6.659 1.00 88.69 89 LYS A CA 1
ATOM 691 C C . LYS A 1 89 ? -6.711 6.037 7.909 1.00 88.69 89 LYS A C 1
ATOM 693 O O . LYS A 1 89 ? -5.796 5.431 8.460 1.00 88.69 89 LYS A O 1
ATOM 698 N N . ALA A 1 90 ? -7.956 6.030 8.384 1.00 91.12 90 ALA A N 1
ATOM 699 C CA . ALA A 1 90 ? -8.347 5.212 9.528 1.00 91.12 90 ALA A CA 1
ATOM 700 C C . ALA A 1 90 ? -8.278 3.715 9.191 1.00 91.12 90 ALA A C 1
ATOM 702 O O . ALA A 1 90 ? -7.655 2.958 9.928 1.00 91.12 90 ALA A O 1
ATOM 703 N N . ILE A 1 91 ? -8.830 3.315 8.043 1.00 88.94 91 ILE A N 1
ATOM 704 C CA . ILE A 1 91 ? -8.785 1.928 7.560 1.00 88.94 91 ILE A CA 1
ATOM 705 C C . ILE A 1 91 ? -7.336 1.501 7.287 1.00 88.94 91 ILE A C 1
ATOM 707 O O . ILE A 1 91 ? -6.944 0.409 7.685 1.00 88.94 91 ILE A O 1
ATOM 711 N N . ALA A 1 92 ? -6.518 2.373 6.691 1.00 90.19 92 ALA A N 1
ATOM 712 C CA . ALA A 1 92 ? -5.108 2.117 6.403 1.00 90.19 92 ALA A CA 1
ATOM 713 C C . ALA A 1 92 ? -4.331 1.755 7.673 1.00 90.19 92 ALA A C 1
ATOM 715 O O . ALA A 1 92 ? -3.576 0.789 7.675 1.00 90.19 92 ALA A O 1
ATOM 716 N N . LYS A 1 93 ? -4.571 2.465 8.785 1.00 90.38 93 LYS A N 1
ATOM 717 C CA . LYS A 1 93 ? -3.959 2.143 10.085 1.00 90.38 93 LYS A CA 1
ATOM 718 C C . LYS A 1 93 ? -4.356 0.768 10.617 1.00 90.38 93 LYS A C 1
ATOM 720 O O . LYS A 1 93 ? -3.561 0.156 11.317 1.00 90.38 93 LYS A O 1
ATOM 725 N N . GLU A 1 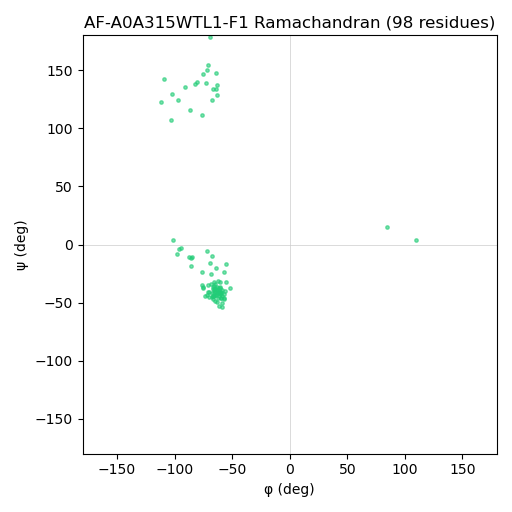94 ? -5.560 0.289 10.312 1.00 89.19 94 GLU A N 1
ATOM 726 C CA . GLU A 1 94 ? -5.998 -1.050 10.723 1.00 89.19 94 GLU A CA 1
ATOM 727 C C . GLU A 1 94 ? -5.344 -2.146 9.876 1.00 89.19 94 GLU A C 1
ATOM 729 O O . GLU A 1 94 ? -5.016 -3.209 10.400 1.00 89.19 94 GLU A O 1
ATOM 734 N N . ILE A 1 95 ? -5.150 -1.898 8.576 1.00 89.38 95 ILE A N 1
ATOM 735 C CA . ILE A 1 95 ? -4.682 -2.920 7.629 1.00 89.38 95 ILE A CA 1
ATOM 736 C C . ILE A 1 95 ? -3.178 -2.874 7.344 1.00 89.38 95 ILE A C 1
ATOM 738 O O . ILE A 1 95 ? -2.667 -3.794 6.711 1.00 89.38 95 ILE A O 1
ATOM 742 N N . ILE A 1 96 ? -2.453 -1.857 7.822 1.00 89.56 96 ILE A N 1
ATOM 743 C CA . ILE A 1 96 ? -1.006 -1.704 7.593 1.00 89.56 96 ILE A CA 1
ATOM 744 C C . ILE A 1 96 ? -0.206 -2.932 8.038 1.00 89.56 96 ILE A C 1
ATOM 746 O O . ILE A 1 96 ? 0.765 -3.301 7.391 1.00 89.56 96 ILE A O 1
ATOM 750 N N . HIS A 1 97 ? -0.666 -3.623 9.083 1.00 88.00 97 HIS A N 1
ATOM 751 C CA . HIS A 1 97 ? -0.060 -4.852 9.598 1.00 88.00 97 HIS A CA 1
ATOM 752 C C . HIS A 1 97 ? -0.165 -6.050 8.638 1.00 88.00 97 HIS A C 1
ATOM 754 O O . HIS A 1 97 ? 0.433 -7.087 8.887 1.00 88.00 97 HIS A O 1
ATOM 760 N N . HIS A 1 98 ? -0.936 -5.952 7.553 1.00 85.94 98 HIS A N 1
ATOM 761 C CA . HIS A 1 98 ? -0.987 -6.992 6.523 1.00 85.94 98 HIS A CA 1
ATOM 762 C C . HIS A 1 98 ? 0.080 -6.821 5.436 1.00 85.94 98 HIS A C 1
ATOM 764 O O . HIS A 1 98 ? 0.290 -7.739 4.634 1.00 85.94 98 HIS A O 1
ATOM 770 N N . PHE A 1 99 ? 0.755 -5.673 5.414 1.00 80.31 99 PHE A N 1
ATOM 771 C CA . PHE A 1 99 ? 1.883 -5.384 4.546 1.00 80.31 99 PHE A CA 1
ATOM 772 C C . PHE A 1 99 ? 3.141 -5.486 5.404 1.00 80.31 99 PHE A C 1
ATOM 774 O O . PHE A 1 99 ? 3.364 -4.657 6.280 1.00 80.31 99 PHE A O 1
ATOM 781 N N . HIS A 1 100 ? 3.915 -6.546 5.203 1.00 67.81 100 HIS A N 1
ATOM 782 C CA . HIS A 1 100 ? 5.194 -6.764 5.865 1.00 67.81 100 HIS A CA 1
ATOM 783 C C . HIS A 1 100 ? 6.285 -6.721 4.823 1.00 67.81 100 HIS A C 1
ATOM 785 O O . HIS A 1 100 ? 6.077 -7.362 3.769 1.00 67.81 100 HIS A O 1
#

Sequence (100 aa):
MSSDLHLEQQMEDFEESMRQLKALEAAALVQQGHDRASAVSIVKGIHDGREDASPHEVIYDEDGFAEYLTGELQSPELPEDRKSLAQVKAIAKEIIHHFH

Radius of gyration: 15.31 Å; Cα contacts (8 Å, |Δi|>4): 92; chains: 1; bounding box: 48×25×33 Å

Mean predicted aligned error: 7.13 Å

Foldseek 3Di:
DVVVVVVVVVVVVVLLVVLLLLLLLLLLVVLVPDDSVVSSVLSVCLVVCVVVDDPVQWDADPVGDTDGVDPSNDGHDGDPDPVSSVSSSVSSVVNSVVRD

pLDDT: mean 81.97, std 7.99, range [57.94, 92.5]

Secondary structure (DSSP, 8-state):
-HHHHHHHHHHHHHHHHHHHHHHHHHHHHHHTT--HHHHHHHHHHHHHHHHS--TTSEEE-TT--EEESSGGGSPPPPP-SHHHHHHHHHHHHHHGGG--

Solvent-accessible surface area (backbone atoms only — not comparable to full-atom values): 5579 Å² total; per-residue (Å²): 124,70,65,60,60,53,50,54,51,52,48,51,53,48,53,50,52,49,31,52,49,50,16,39,37,18,18,31,39,32,71,77,67,43,53,69,67,58,18,46,52,49,43,48,52,20,52,55,50,55,74,69,46,53,83,85,44,52,44,64,51,100,87,65,50,81,43,44,77,50,73,77,50,48,78,63,76,72,62,87,49,71,71,56,37,53,50,21,54,55,46,13,69,71,48,29,83,76,52,127